Protein AF-A0A945WP57-F1 (afdb_monomer_lite)

Structure (mmCIF, N/CA/C/O backbone):
data_AF-A0A945WP57-F1
#
_entry.id   AF-A0A945WP57-F1
#
loop_
_atom_site.group_PDB
_atom_site.id
_atom_site.type_symbol
_atom_site.label_atom_id
_atom_site.label_alt_id
_atom_site.label_comp_id
_atom_site.label_asym_id
_atom_site.label_entity_id
_atom_site.label_seq_id
_atom_site.pdbx_PDB_ins_code
_atom_site.Cartn_x
_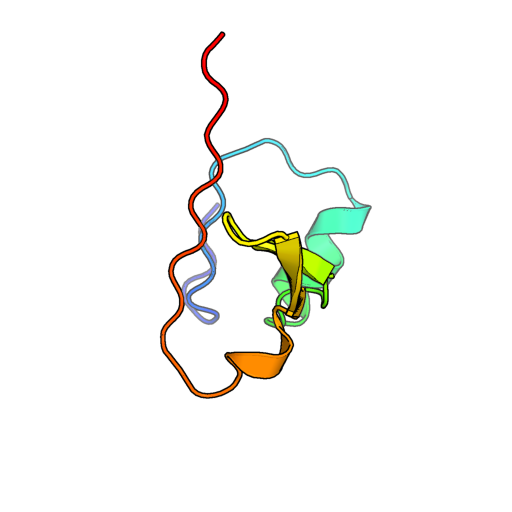atom_site.Cartn_y
_atom_site.Cartn_z
_atom_site.occupancy
_atom_site.B_iso_or_equiv
_atom_site.auth_seq_id
_atom_site.auth_comp_id
_atom_site.auth_asym_id
_atom_site.auth_atom_id
_atom_site.pdbx_PDB_model_num
ATOM 1 N N . MET A 1 1 ? -2.534 -12.511 -18.608 1.00 46.50 1 MET A N 1
ATOM 2 C CA . MET A 1 1 ? -2.824 -13.927 -18.308 1.00 46.50 1 MET A CA 1
ATOM 3 C C . MET A 1 1 ? -3.501 -13.929 -16.954 1.00 46.50 1 MET A C 1
ATOM 5 O O . MET A 1 1 ? -2.826 -13.732 -15.956 1.00 46.50 1 MET A O 1
ATOM 9 N N . THR A 1 2 ? -4.827 -13.942 -16.943 1.00 41.28 2 THR A N 1
ATOM 10 C CA . THR A 1 2 ? -5.624 -13.760 -15.726 1.00 41.28 2 THR A CA 1
ATOM 11 C C . THR A 1 2 ? -5.822 -15.115 -15.057 1.00 41.28 2 THR A C 1
ATOM 13 O O . THR A 1 2 ? -6.301 -16.029 -15.724 1.00 41.28 2 THR A O 1
ATOM 16 N N . ASP A 1 3 ? -5.463 -15.251 -13.780 1.00 54.56 3 ASP A N 1
ATOM 17 C CA . ASP A 1 3 ? -5.925 -16.371 -12.958 1.00 54.56 3 ASP A CA 1
ATOM 18 C C . ASP A 1 3 ? -7.248 -15.974 -12.289 1.00 54.56 3 ASP A C 1
ATOM 20 O O . ASP A 1 3 ? -7.360 -14.910 -11.682 1.00 54.56 3 ASP A O 1
ATOM 24 N N . TYR A 1 4 ? -8.275 -16.794 -12.502 1.00 53.66 4 TYR A N 1
ATOM 25 C CA . TYR A 1 4 ? -9.661 -16.507 -12.123 1.00 53.66 4 TYR A CA 1
ATOM 26 C C . TYR A 1 4 ? -9.993 -16.988 -10.700 1.00 53.66 4 TYR A C 1
ATOM 28 O O . TYR A 1 4 ? -11.104 -16.754 -10.231 1.00 53.66 4 TYR A O 1
ATOM 36 N N . ASN A 1 5 ? -9.066 -17.674 -10.020 1.00 49.47 5 ASN A N 1
ATOM 37 C CA . ASN A 1 5 ? -9.355 -18.372 -8.768 1.00 49.47 5 ASN A CA 1
ATOM 38 C C . ASN A 1 5 ? -8.978 -17.557 -7.523 1.00 49.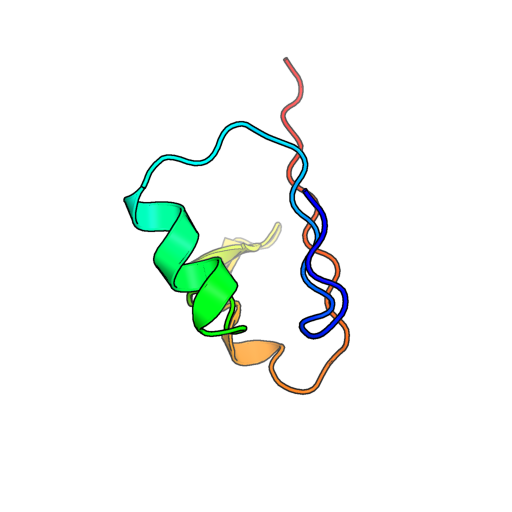47 5 ASN A C 1
ATOM 40 O O . ASN A 1 5 ? -9.511 -17.801 -6.447 1.00 49.47 5 ASN A O 1
ATOM 44 N N . ASP A 1 6 ? -8.110 -16.559 -7.683 1.00 55.56 6 ASP A N 1
ATOM 45 C CA . ASP A 1 6 ? -7.492 -15.880 -6.544 1.00 55.56 6 ASP A CA 1
ATOM 46 C C . ASP A 1 6 ? -7.946 -14.419 -6.347 1.00 55.56 6 ASP A C 1
ATOM 48 O O . ASP A 1 6 ? -7.726 -13.792 -5.316 1.00 55.56 6 ASP A O 1
ATOM 52 N N . GLY A 1 7 ? -8.649 -13.841 -7.327 1.00 57.50 7 GLY A N 1
ATOM 53 C CA . GLY A 1 7 ? -9.196 -12.480 -7.225 1.00 57.50 7 GLY A CA 1
ATOM 54 C C . GLY A 1 7 ? -8.145 -11.360 -7.190 1.00 57.50 7 GLY A C 1
ATOM 55 O O . GLY A 1 7 ? -8.512 -10.183 -7.156 1.00 57.50 7 GLY A O 1
ATOM 56 N N . ILE A 1 8 ? -6.854 -11.692 -7.257 1.00 54.59 8 ILE A N 1
ATOM 57 C CA . ILE A 1 8 ? -5.756 -10.730 -7.320 1.00 54.59 8 ILE A CA 1
ATOM 58 C C . ILE A 1 8 ? -5.466 -10.385 -8.786 1.00 54.59 8 ILE A C 1
ATOM 60 O O . ILE A 1 8 ? -5.034 -11.221 -9.577 1.00 54.59 8 ILE A O 1
ATOM 64 N N . TRP A 1 9 ? -5.669 -9.118 -9.152 1.00 61.03 9 TRP A N 1
ATOM 65 C CA . TRP A 1 9 ? -5.332 -8.585 -10.476 1.00 61.03 9 TRP A CA 1
ATOM 66 C C . TRP A 1 9 ? -4.064 -7.723 -10.416 1.00 61.03 9 TRP A C 1
ATOM 68 O O . TRP A 1 9 ? -3.922 -6.868 -9.546 1.00 61.03 9 TRP A O 1
ATOM 78 N N . SER A 1 10 ? -3.141 -7.911 -11.365 1.00 58.16 10 SER A N 1
ATOM 79 C CA . SER A 1 10 ? -1.956 -7.056 -11.541 1.00 58.16 10 SER A CA 1
ATOM 80 C C . SER A 1 10 ? -1.727 -6.691 -13.000 1.00 58.16 10 SER A C 1
ATOM 82 O O . SER A 1 10 ? -1.724 -7.555 -13.873 1.00 58.16 10 SER A O 1
ATOM 84 N N . PHE A 1 11 ? -1.488 -5.403 -13.253 1.00 55.69 11 PHE A N 1
ATOM 85 C CA . PHE A 1 11 ? -1.356 -4.815 -14.590 1.00 55.69 11 PHE A CA 1
ATOM 86 C C . PHE A 1 11 ? 0.096 -4.393 -14.907 1.00 55.69 11 PHE A C 1
ATOM 88 O O . PHE A 1 11 ? 0.355 -3.236 -15.220 1.00 55.69 11 PHE A O 1
ATOM 95 N N . GLY A 1 12 ? 1.069 -5.313 -14.827 1.00 61.38 12 GLY A N 1
ATOM 96 C CA . GLY A 1 12 ? 2.468 -5.035 -15.201 1.00 61.38 12 GLY A CA 1
ATOM 97 C C . GLY A 1 12 ? 3.345 -6.285 -15.363 1.00 61.38 12 GLY A C 1
ATOM 98 O O . GLY A 1 12 ? 2.986 -7.360 -14.885 1.00 61.38 12 GLY A O 1
ATOM 99 N N . THR A 1 13 ? 4.502 -6.150 -16.030 1.00 51.56 13 THR A N 1
ATOM 100 C CA . THR A 1 13 ? 5.503 -7.230 -16.173 1.00 51.56 13 THR A CA 1
ATOM 101 C C . THR A 1 13 ? 5.973 -7.700 -14.796 1.00 51.56 13 THR A C 1
ATOM 103 O O . THR A 1 13 ? 6.408 -6.904 -13.958 1.00 51.56 13 THR A O 1
ATOM 106 N N . MET A 1 14 ? 5.861 -9.004 -14.550 1.00 55.66 14 MET A N 1
ATOM 107 C CA . MET A 1 14 ? 6.209 -9.638 -13.281 1.00 55.66 14 MET A CA 1
ATOM 108 C C . MET A 1 14 ? 7.647 -10.177 -13.334 1.00 55.66 14 MET A C 1
ATOM 110 O O . MET A 1 14 ? 7.924 -11.054 -14.151 1.00 55.66 14 MET A O 1
ATOM 114 N N . PRO A 1 15 ? 8.563 -9.716 -12.464 1.00 56.38 15 PRO A N 1
ATOM 115 C CA . PRO A 1 15 ? 9.781 -10.460 -12.150 1.00 56.38 15 PRO A CA 1
ATOM 116 C C . PRO A 1 15 ? 9.402 -11.828 -11.560 1.00 56.38 15 PRO A C 1
ATOM 118 O O . PRO A 1 15 ? 8.400 -11.918 -10.854 1.00 56.38 15 PRO A O 1
ATOM 121 N N . LEU A 1 16 ? 10.187 -12.879 -11.820 1.00 58.84 16 LEU A N 1
ATOM 122 C CA . LEU A 1 16 ? 9.914 -14.266 -11.390 1.00 58.84 16 LEU A CA 1
ATOM 123 C C . LEU A 1 16 ? 9.610 -14.406 -9.882 1.00 58.84 16 LEU A C 1
ATOM 125 O O . LEU A 1 16 ? 8.712 -15.158 -9.516 1.00 58.84 16 LEU A O 1
ATOM 129 N N . GLU A 1 17 ? 10.261 -13.606 -9.031 1.00 59.59 17 GLU A N 1
ATOM 130 C CA . GLU A 1 17 ? 9.988 -13.492 -7.583 1.00 59.59 17 GLU A CA 1
ATOM 131 C C . GLU A 1 17 ? 8.519 -13.143 -7.274 1.00 59.59 17 GLU A C 1
ATOM 133 O O . GLU A 1 17 ? 7.936 -13.606 -6.295 1.00 59.59 17 GLU A O 1
ATOM 138 N N . ARG A 1 18 ? 7.879 -12.354 -8.147 1.00 56.50 18 ARG A N 1
ATOM 139 C CA . ARG A 1 18 ? 6.501 -11.889 -7.978 1.00 56.50 18 ARG A CA 1
ATOM 140 C C . ARG A 1 18 ? 5.469 -12.980 -8.293 1.00 56.50 18 ARG A C 1
ATOM 142 O O . ARG A 1 18 ? 4.359 -12.933 -7.776 1.00 56.50 18 ARG A O 1
ATOM 149 N N . GLN A 1 19 ? 5.838 -13.990 -9.087 1.00 56.03 19 GLN A N 1
ATOM 150 C CA . GLN A 1 19 ? 4.965 -15.112 -9.457 1.00 56.03 19 GLN A CA 1
ATOM 151 C C . GLN A 1 19 ? 4.632 -16.016 -8.255 1.00 56.03 19 GLN A C 1
ATOM 153 O O . GLN A 1 19 ? 3.580 -16.655 -8.232 1.00 56.03 19 GLN A O 1
ATOM 158 N N . SER A 1 20 ? 5.504 -16.052 -7.245 1.00 57.72 20 SER A N 1
ATOM 159 C CA . SER A 1 20 ? 5.285 -16.784 -5.993 1.00 57.72 20 SER A CA 1
ATOM 160 C C . SER A 1 20 ? 4.156 -16.167 -5.160 1.00 57.72 20 SER A C 1
ATOM 162 O O . SER A 1 20 ? 3.313 -16.905 -4.658 1.00 57.72 20 SER A O 1
ATOM 164 N N . PHE A 1 21 ? 4.068 -14.830 -5.098 1.00 56.94 21 PHE A N 1
ATOM 165 C CA . PHE A 1 21 ? 2.971 -14.128 -4.408 1.00 56.94 21 PHE A CA 1
ATOM 166 C C . PHE A 1 21 ? 1.619 -14.360 -5.089 1.00 56.94 21 PHE A C 1
ATOM 168 O O . PHE A 1 21 ? 0.618 -14.565 -4.415 1.00 56.94 21 PHE A O 1
ATOM 175 N N . PHE A 1 22 ? 1.605 -14.410 -6.426 1.00 57.44 22 PHE A N 1
ATOM 176 C CA . PHE A 1 22 ? 0.395 -14.725 -7.195 1.00 57.44 22 PHE A CA 1
ATOM 177 C C . PHE A 1 22 ? -0.077 -16.170 -7.034 1.00 57.44 22 PHE A C 1
ATOM 179 O O . PHE A 1 22 ? -1.269 -16.424 -7.121 1.00 57.44 22 PHE A O 1
ATOM 186 N N . ARG A 1 23 ? 0.837 -17.120 -6.802 1.00 56.00 23 ARG A N 1
ATOM 187 C CA . ARG A 1 23 ? 0.473 -18.522 -6.539 1.00 56.00 23 ARG A CA 1
ATOM 188 C C . ARG A 1 23 ? 0.009 -18.778 -5.110 1.00 56.00 23 ARG A C 1
ATOM 190 O O . ARG A 1 23 ? -0.741 -19.723 -4.899 1.00 56.00 23 ARG A O 1
ATOM 197 N N . ALA A 1 24 ? 0.497 -18.000 -4.146 1.00 61.97 24 ALA A N 1
ATOM 198 C CA . ALA A 1 24 ? 0.125 -18.144 -2.740 1.00 61.97 24 ALA A CA 1
ATOM 199 C C . ALA A 1 24 ? -1.245 -17.526 -2.418 1.00 61.97 24 ALA A C 1
ATOM 201 O O . ALA A 1 24 ? -1.811 -17.822 -1.372 1.00 61.97 24 ALA A O 1
ATOM 202 N N . GLY A 1 25 ? -1.734 -16.643 -3.291 1.00 65.75 25 GLY A N 1
ATOM 203 C CA . GLY A 1 25 ? -2.961 -15.883 -3.095 1.00 65.75 25 GLY A CA 1
ATOM 204 C C . GLY A 1 25 ? -2.968 -14.946 -1.899 1.00 65.75 25 GLY A C 1
ATOM 205 O O . GLY A 1 25 ? -4.002 -14.471 -1.427 1.00 65.75 25 GLY A O 1
ATOM 206 N N . GLU A 1 26 ? -1.774 -14.665 -1.388 1.00 70.31 26 GLU A N 1
ATOM 207 C CA . GLU A 1 26 ? -1.579 -13.850 -0.214 1.00 70.31 26 GLU A CA 1
ATOM 208 C C . GLU A 1 26 ? -0.742 -12.631 -0.583 1.00 70.31 26 GLU A C 1
ATOM 210 O O . GLU A 1 26 ? 0.415 -12.733 -1.000 1.00 70.31 26 GLU A O 1
ATOM 215 N N . ALA A 1 27 ? -1.340 -11.448 -0.422 1.00 74.75 27 ALA A N 1
ATOM 216 C CA . ALA A 1 27 ? -0.594 -10.204 -0.521 1.00 74.75 27 ALA A CA 1
ATOM 217 C C . ALA A 1 27 ? 0.493 -10.163 0.576 1.00 74.75 27 ALA A C 1
ATOM 219 O O . ALA A 1 27 ? 0.176 -10.468 1.735 1.00 74.75 27 ALA A O 1
ATOM 220 N N . PRO A 1 28 ? 1.743 -9.794 0.236 1.00 74.56 28 PRO A N 1
ATOM 221 C CA . PRO A 1 28 ? 2.826 -9.688 1.205 1.00 74.56 28 PRO A CA 1
ATOM 222 C C . PRO A 1 28 ? 2.539 -8.581 2.216 1.00 74.56 28 PRO A C 1
ATOM 224 O O . PRO A 1 28 ? 1.986 -7.538 1.861 1.00 74.56 28 PRO A O 1
ATOM 227 N N . ASP A 1 29 ? 2.936 -8.802 3.467 1.00 82.12 29 ASP A N 1
ATOM 228 C CA . ASP A 1 29 ? 2.791 -7.785 4.501 1.00 82.12 29 ASP A CA 1
ATOM 229 C C . ASP A 1 29 ? 3.800 -6.652 4.283 1.00 82.12 29 ASP A C 1
ATOM 231 O O . ASP A 1 29 ? 4.973 -6.892 3.990 1.00 82.12 29 ASP A O 1
ATOM 235 N N . PHE A 1 30 ? 3.337 -5.412 4.406 1.00 84.12 30 PHE A N 1
ATOM 236 C CA . PHE A 1 30 ? 4.183 -4.226 4.347 1.00 84.12 30 PHE A CA 1
ATOM 237 C C . PHE A 1 30 ? 3.668 -3.163 5.309 1.00 84.12 30 PHE A C 1
ATOM 239 O O . PHE A 1 30 ? 2.487 -3.148 5.663 1.00 84.12 30 PHE A O 1
ATOM 246 N N . GLU A 1 31 ? 4.561 -2.255 5.687 1.00 88.12 31 GLU A N 1
ATOM 247 C CA . GLU A 1 31 ? 4.294 -1.164 6.616 1.00 88.12 31 GLU A CA 1
ATOM 248 C C . GLU A 1 31 ? 4.521 0.163 5.894 1.00 88.12 31 GLU A C 1
ATOM 250 O O . GLU A 1 31 ? 5.586 0.381 5.310 1.00 88.12 31 GLU A O 1
ATOM 255 N N . LEU A 1 32 ? 3.526 1.047 5.908 1.00 85.88 32 LEU A N 1
ATOM 256 C CA . LEU A 1 32 ? 3.629 2.380 5.320 1.00 85.88 32 LEU A CA 1
ATOM 257 C C . LEU A 1 32 ? 3.126 3.431 6.308 1.00 85.88 32 LEU A C 1
ATOM 259 O O . LEU A 1 32 ? 2.142 3.183 7.005 1.00 85.88 32 LEU A O 1
ATOM 263 N N . PRO A 1 33 ? 3.761 4.612 6.367 1.00 85.75 33 PRO A N 1
ATOM 264 C CA . PRO A 1 33 ? 3.183 5.736 7.078 1.00 85.75 33 PRO A CA 1
ATOM 265 C C . PRO A 1 33 ? 1.924 6.218 6.347 1.00 85.75 33 PRO A C 1
ATOM 267 O O . PRO A 1 33 ? 1.935 6.429 5.132 1.00 85.75 33 PRO A O 1
ATOM 270 N N . ASP A 1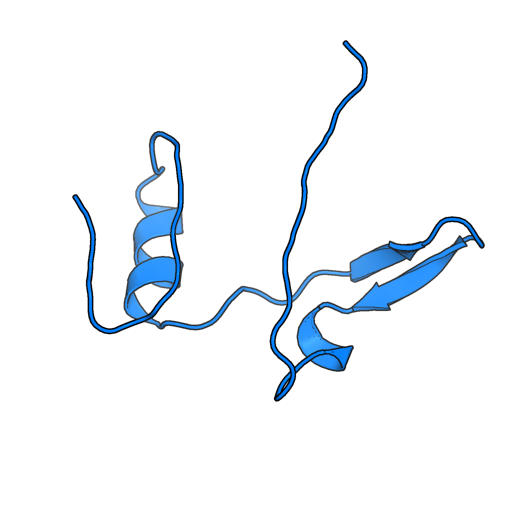 34 ? 0.846 6.414 7.095 1.00 83.94 34 ASP A N 1
ATOM 271 C CA . ASP A 1 34 ? -0.334 7.143 6.641 1.00 83.94 34 ASP A CA 1
ATOM 272 C C . ASP A 1 34 ? -0.037 8.658 6.553 1.00 83.94 34 ASP A C 1
ATOM 274 O O . ASP A 1 34 ? 1.046 9.129 6.912 1.00 83.94 34 ASP A O 1
ATOM 278 N N . ARG A 1 35 ? -1.006 9.449 6.084 1.00 83.75 35 ARG A N 1
ATOM 279 C CA . ARG A 1 35 ? -0.947 10.914 6.025 1.00 83.75 35 ARG A CA 1
ATOM 280 C C . ARG A 1 35 ? -0.658 11.562 7.375 1.00 83.75 35 ARG A C 1
ATOM 282 O O . ARG A 1 35 ? 0.017 12.586 7.403 1.00 83.75 35 ARG A O 1
ATOM 289 N N . ASP A 1 36 ? -1.125 10.961 8.463 1.00 88.19 36 ASP A N 1
ATOM 290 C CA . ASP A 1 36 ? -0.851 11.426 9.827 1.00 88.19 36 ASP A CA 1
ATOM 291 C C . ASP A 1 36 ? 0.517 10.953 10.372 1.00 88.19 36 ASP A C 1
ATOM 293 O O . ASP A 1 36 ? 0.867 11.238 11.515 1.00 88.19 36 ASP A O 1
ATOM 297 N N . GLY A 1 37 ? 1.307 10.218 9.579 1.00 87.69 37 GLY A 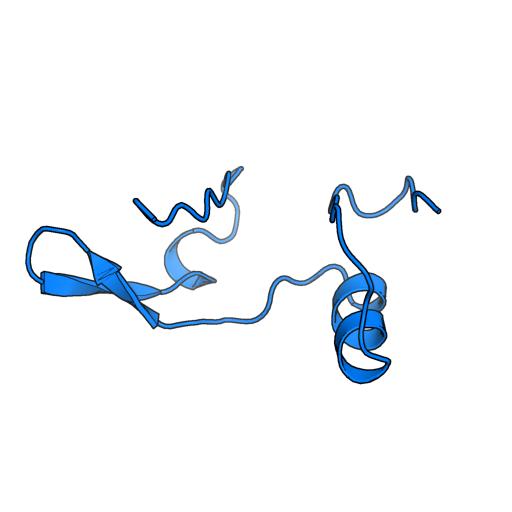N 1
ATOM 298 C CA . GLY A 1 37 ? 2.604 9.659 9.982 1.00 87.69 37 GLY A CA 1
ATOM 299 C C . GLY A 1 37 ? 2.510 8.371 10.808 1.00 87.69 37 GLY A C 1
ATOM 300 O O . GLY A 1 37 ? 3.535 7.826 11.215 1.00 87.69 37 GLY A O 1
ATOM 301 N N . ASN A 1 38 ? 1.299 7.860 11.038 1.00 90.06 38 ASN A N 1
ATOM 302 C CA . ASN A 1 38 ? 1.080 6.589 11.724 1.00 90.06 38 ASN A CA 1
ATOM 303 C C . ASN A 1 38 ? 1.489 5.422 10.829 1.00 90.06 38 ASN A C 1
ATOM 305 O O . ASN A 1 38 ? 1.081 5.363 9.673 1.00 90.06 38 ASN A O 1
ATOM 309 N N . ILE A 1 39 ? 2.254 4.474 11.365 1.00 90.06 39 ILE A N 1
ATOM 310 C CA . ILE A 1 39 ? 2.593 3.254 10.633 1.00 90.06 39 ILE A CA 1
ATOM 311 C C . ILE A 1 39 ? 1.354 2.367 10.541 1.00 90.06 39 ILE A C 1
ATOM 313 O O . ILE A 1 39 ? 0.785 1.974 11.558 1.00 90.06 39 ILE A O 1
ATOM 317 N N . VAL A 1 40 ? 0.962 2.050 9.314 1.00 88.38 40 VAL A N 1
ATOM 318 C CA . VAL A 1 40 ? -0.154 1.168 8.991 1.00 88.38 40 VAL A CA 1
ATOM 319 C C . VAL A 1 40 ? 0.394 -0.078 8.312 1.00 88.38 40 VAL A C 1
ATOM 321 O O . VAL A 1 40 ? 1.182 0.026 7.366 1.00 88.38 40 VAL A O 1
ATOM 324 N N . LYS A 1 41 ? -0.029 -1.258 8.776 1.00 88.81 41 LYS A N 1
ATOM 325 C CA . LYS A 1 41 ? 0.348 -2.533 8.164 1.00 88.81 41 LYS A CA 1
ATOM 326 C C . LYS A 1 41 ? -0.749 -3.033 7.239 1.00 88.81 41 LYS A C 1
ATOM 328 O O . LYS A 1 41 ? -1.936 -2.876 7.520 1.00 88.81 41 LYS A O 1
ATOM 333 N N . LEU A 1 42 ? -0.374 -3.700 6.149 1.00 84.75 42 LEU A N 1
ATOM 334 C CA . LEU A 1 42 ? -1.361 -4.350 5.283 1.00 84.75 42 LEU A CA 1
ATOM 335 C C . LEU A 1 42 ? -2.137 -5.449 6.037 1.00 84.75 42 LEU A C 1
ATOM 337 O O . LEU A 1 42 ? -3.338 -5.629 5.818 1.0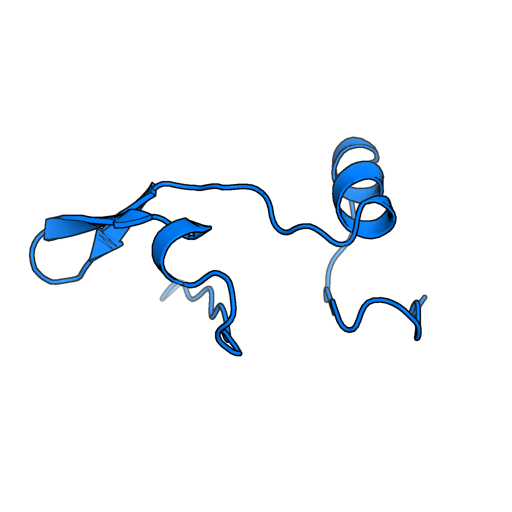0 84.75 42 LEU A O 1
ATOM 341 N N . SER A 1 43 ? -1.469 -6.148 6.956 1.00 85.38 43 SER A N 1
ATOM 342 C CA . SER A 1 43 ? -2.040 -7.183 7.818 1.00 85.38 43 SER A CA 1
ATOM 343 C C . SER A 1 43 ? -3.197 -6.693 8.691 1.00 85.38 43 SER A C 1
ATOM 345 O O . SER A 1 43 ? -4.122 -7.470 8.939 1.00 85.38 43 SER A O 1
ATOM 347 N N . ASP A 1 44 ? -3.232 -5.410 9.059 1.00 85.00 44 ASP A N 1
ATOM 348 C CA . ASP A 1 44 ? -4.330 -4.816 9.839 1.00 85.00 44 ASP A CA 1
ATOM 349 C C . ASP A 1 44 ? -5.675 -4.845 9.085 1.00 85.00 44 ASP A C 1
ATOM 351 O O . ASP A 1 44 ? -6.752 -4.738 9.682 1.00 85.00 44 ASP A O 1
ATOM 355 N N . PHE A 1 45 ? -5.640 -5.026 7.761 1.00 83.75 45 PHE A N 1
ATOM 356 C CA . PHE A 1 45 ? -6.826 -5.092 6.911 1.00 83.75 45 PHE A CA 1
ATOM 357 C C . PHE A 1 45 ? -7.205 -6.510 6.464 1.00 83.75 45 PHE A C 1
ATOM 359 O O . PHE A 1 45 ? -8.103 -6.672 5.629 1.00 83.75 45 PHE A O 1
ATOM 366 N N . ARG A 1 46 ? -6.576 -7.557 7.016 1.00 82.19 46 ARG A N 1
ATOM 367 C CA . ARG A 1 46 ? -6.958 -8.951 6.736 1.00 82.19 46 ARG A CA 1
ATOM 368 C C . ARG A 1 46 ? -8.440 -9.183 7.065 1.00 82.19 46 ARG A C 1
ATOM 370 O O . ARG A 1 46 ? -8.978 -8.663 8.039 1.00 82.19 46 ARG A O 1
ATOM 377 N N . GLY A 1 47 ? -9.122 -9.948 6.213 1.00 81.00 47 GLY A N 1
ATOM 378 C CA . GLY A 1 47 ? -10.563 -10.210 6.331 1.00 81.00 47 GLY A CA 1
ATOM 379 C C . GLY A 1 47 ? -11.473 -9.087 5.810 1.00 81.00 47 GLY A C 1
ATOM 380 O O . GLY A 1 47 ? -12.689 -9.267 5.774 1.00 81.00 47 GLY A O 1
ATOM 381 N N . LYS A 1 48 ? -10.917 -7.953 5.359 1.00 79.25 48 LYS A N 1
ATOM 382 C CA . LYS A 1 48 ? -11.658 -6.881 4.677 1.00 79.25 48 LYS A CA 1
ATOM 383 C C . LYS A 1 48 ? -11.329 -6.883 3.183 1.00 79.25 48 LYS A C 1
ATOM 385 O O . LYS A 1 48 ? -10.235 -7.263 2.776 1.00 79.25 48 LYS A O 1
ATOM 390 N N . LYS A 1 49 ? -12.274 -6.439 2.348 1.00 78.56 49 LYS A N 1
ATOM 391 C CA . LYS A 1 49 ? -11.983 -6.148 0.934 1.00 78.56 49 LYS A CA 1
ATOM 392 C C . LYS A 1 49 ? -11.166 -4.859 0.875 1.00 78.56 49 LYS A C 1
ATOM 394 O O . LYS A 1 49 ? -11.680 -3.804 1.237 1.00 78.56 49 LYS A O 1
ATOM 399 N N . VAL A 1 50 ? -9.912 -4.954 0.442 1.00 82.12 50 VAL A N 1
ATOM 400 C CA . VAL A 1 50 ? -8.967 -3.830 0.378 1.00 82.12 50 VAL A CA 1
ATOM 401 C C . VAL A 1 50 ? -8.645 -3.525 -1.076 1.00 82.12 50 VAL A C 1
ATOM 403 O O . VAL A 1 50 ? -8.347 -4.433 -1.848 1.00 82.12 50 VAL A O 1
ATOM 406 N N . LEU A 1 51 ? -8.681 -2.245 -1.438 1.00 80.38 51 LEU A N 1
ATOM 407 C CA . LEU A 1 51 ? -8.209 -1.755 -2.728 1.00 80.38 51 LEU A CA 1
ATOM 408 C C . LEU A 1 51 ? -6.914 -0.971 -2.504 1.00 80.38 51 LEU A C 1
ATOM 410 O O . LEU A 1 51 ? -6.939 0.089 -1.882 1.00 80.38 51 LEU A O 1
ATOM 414 N N . LEU A 1 52 ? -5.794 -1.489 -3.009 1.00 80.31 52 LEU A N 1
ATOM 415 C CA . LEU A 1 52 ? -4.507 -0.797 -2.965 1.00 80.31 52 LEU A CA 1
ATOM 416 C C . LEU A 1 52 ? -4.346 0.068 -4.219 1.00 80.31 52 LEU A C 1
ATOM 418 O O . LEU A 1 52 ? -4.368 -0.442 -5.338 1.00 80.31 52 LEU A O 1
ATOM 422 N N . LEU A 1 53 ? -4.176 1.376 -4.028 1.00 79.19 53 LEU A N 1
ATOM 423 C CA . LEU A 1 53 ? -3.980 2.343 -5.106 1.00 79.19 53 LEU A CA 1
ATOM 424 C C . LEU A 1 53 ? -2.587 2.958 -4.978 1.00 79.19 53 LEU A C 1
ATOM 426 O O . LEU A 1 53 ? -2.315 3.696 -4.035 1.00 79.19 53 LEU A O 1
ATOM 430 N N . THR A 1 54 ? -1.704 2.664 -5.930 1.00 79.06 54 THR A N 1
ATOM 431 C CA . THR A 1 54 ? -0.373 3.277 -6.005 1.00 79.06 54 THR A CA 1
ATOM 432 C C . THR A 1 54 ? -0.414 4.443 -6.988 1.00 79.06 54 THR A C 1
ATOM 434 O O . THR A 1 54 ? -0.698 4.235 -8.167 1.00 79.06 54 THR A O 1
ATOM 437 N N . TRP A 1 55 ? -0.122 5.657 -6.527 1.00 78.06 55 TRP A N 1
ATOM 438 C CA . TRP A 1 55 ? -0.031 6.851 -7.370 1.00 78.06 55 TRP A CA 1
ATOM 439 C C . TRP A 1 55 ? 1.269 7.602 -7.086 1.00 78.06 55 TRP A C 1
ATOM 441 O O . TRP A 1 55 ? 1.726 7.649 -5.946 1.00 78.06 55 TRP A O 1
ATOM 451 N N . ALA A 1 56 ? 1.824 8.228 -8.117 1.00 74.06 56 ALA A N 1
ATOM 452 C CA . ALA A 1 56 ? 2.921 9.179 -8.022 1.00 74.06 56 ALA A CA 1
ATOM 453 C C . ALA A 1 56 ? 2.628 10.347 -8.974 1.00 74.06 56 ALA A C 1
ATOM 455 O O . ALA A 1 56 ? 2.123 10.136 -10.072 1.00 74.06 56 ALA A O 1
ATOM 456 N N . SER A 1 57 ? 2.882 11.579 -8.532 1.00 71.50 57 SER A N 1
ATOM 457 C CA . SER A 1 57 ? 2.480 12.813 -9.224 1.00 71.50 57 SER A CA 1
ATOM 458 C C . SER A 1 57 ? 3.495 13.313 -10.258 1.00 71.50 57 SER A C 1
ATOM 460 O O . SER A 1 57 ? 3.621 14.525 -10.431 1.00 71.50 57 SER A O 1
ATOM 462 N N . TRP A 1 58 ? 4.260 12.410 -10.870 1.00 54.88 58 TRP A N 1
ATOM 463 C CA . TRP A 1 58 ? 5.191 12.764 -11.943 1.00 54.88 58 TRP A CA 1
ATOM 464 C C . TRP A 1 58 ? 4.473 13.003 -13.270 1.00 54.88 58 TRP A C 1
ATOM 466 O O . TRP A 1 58 ? 3.486 12.287 -13.556 1.00 54.88 58 TRP A O 1
#

Secondary structure (DSSP, 8-state):
---SSS-----SPPPHHHHHHHHHT-PPP-EEE-TTS-EEEGGGGTTS----------

pLDDT: mean 70.44, std 14.0, range [41.28, 90.06]

Sequence (58 aa):
MTDYNDGIWSFGTMPLERQSFFRAGEAPDFELPDRDGNIVKLSDFRGKKVLLLTWASW

Radius of gyration: 13.4 Å; chains: 1; 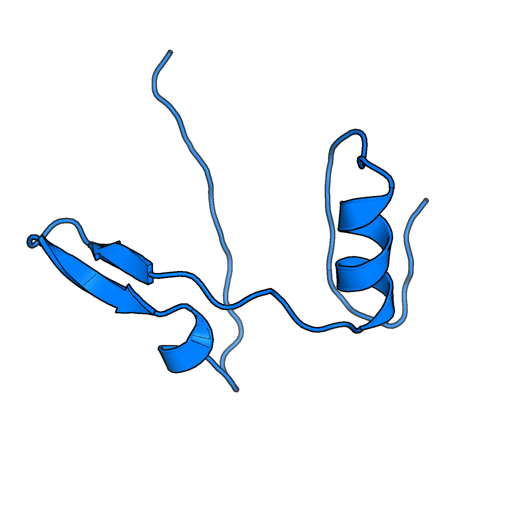bounding box: 22×31×30 Å

Foldseek 3Di:
DDDPPLPDDDDDDDDPVVVVCVVVSDDDWDWDQDPVRDIDIPVVQPPHDDDDDDDDPD